Protein AF-A8FUT7-F1 (afdb_monomer_lite)

Structure (mmCIF, N/CA/C/O backbone):
data_AF-A8FUT7-F1
#
_entry.id   AF-A8FUT7-F1
#
loop_
_atom_site.group_PDB
_atom_site.id
_atom_site.type_symbol
_atom_site.label_atom_id
_atom_site.label_alt_id
_atom_site.label_comp_id
_atom_site.label_asym_id
_atom_site.label_entity_id
_atom_site.label_seq_id
_atom_site.pdbx_PDB_ins_code
_atom_site.Cartn_x
_atom_site.Cartn_y
_atom_site.Cartn_z
_atom_site.occupancy
_atom_site.B_iso_or_equiv
_atom_site.auth_seq_id
_atom_site.auth_comp_id
_atom_site.auth_asym_id
_atom_site.auth_atom_id
_atom_site.pdbx_PDB_model_num
ATOM 1 N N . MET A 1 1 ? -4.414 1.687 13.730 1.00 91.81 1 MET A N 1
ATOM 2 C CA . MET A 1 1 ? -5.092 2.901 13.208 1.00 91.81 1 MET A CA 1
ATOM 3 C C . MET A 1 1 ? -6.529 2.546 12.839 1.00 91.81 1 MET A C 1
ATOM 5 O O . MET A 1 1 ? -6.934 1.433 13.157 1.00 91.81 1 MET A O 1
ATOM 9 N N . ARG A 1 2 ? -7.298 3.437 12.197 1.00 94.38 2 ARG A N 1
ATOM 10 C CA . ARG A 1 2 ? -8.610 3.092 11.622 1.00 94.38 2 ARG A CA 1
ATOM 11 C C . ARG A 1 2 ? -8.670 3.416 10.135 1.00 94.38 2 ARG A C 1
ATOM 13 O O . ARG A 1 2 ? -8.112 4.432 9.750 1.00 94.38 2 ARG A O 1
ATOM 20 N N . ASP A 1 3 ? -9.329 2.586 9.335 1.00 94.56 3 ASP A N 1
ATOM 21 C CA . ASP A 1 3 ? -9.566 2.872 7.914 1.00 94.56 3 ASP A CA 1
ATOM 22 C C . ASP A 1 3 ? -10.625 3.981 7.712 1.00 94.56 3 ASP A C 1
ATOM 24 O O . ASP A 1 3 ? -11.169 4.529 8.679 1.00 94.56 3 ASP A O 1
ATOM 28 N N . LYS A 1 4 ? -10.965 4.297 6.454 1.00 93.56 4 LYS A N 1
ATOM 29 C CA . LYS A 1 4 ? -11.992 5.301 6.113 1.00 93.56 4 LYS A CA 1
ATOM 30 C C . LYS A 1 4 ? -13.379 5.047 6.728 1.00 93.56 4 LYS A C 1
ATOM 32 O O . LYS A 1 4 ? -14.169 5.983 6.837 1.00 93.56 4 LYS A O 1
ATOM 37 N N . ASN A 1 5 ? -13.709 3.798 7.064 1.00 94.56 5 ASN A N 1
ATOM 38 C CA . ASN A 1 5 ? -15.008 3.399 7.608 1.00 94.56 5 ASN A CA 1
ATOM 39 C C . ASN A 1 5 ? -14.994 3.381 9.144 1.00 94.56 5 ASN A C 1
ATOM 41 O O . ASN A 1 5 ? -16.035 3.195 9.776 1.00 94.56 5 ASN A O 1
ATOM 45 N N . GLY A 1 6 ? -13.828 3.615 9.750 1.00 94.50 6 GLY A N 1
ATOM 46 C CA . GLY A 1 6 ? -13.625 3.534 11.186 1.00 94.50 6 GLY A CA 1
ATOM 47 C C . GLY A 1 6 ? -13.267 2.130 11.668 1.00 94.50 6 GLY A C 1
ATOM 48 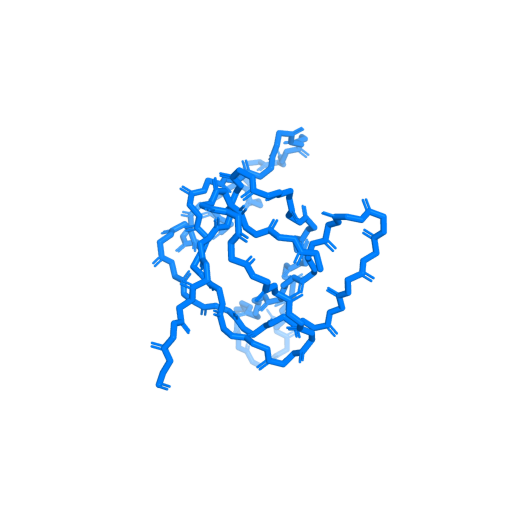O O . GLY A 1 6 ? -13.202 1.938 12.885 1.00 94.50 6 GLY A O 1
ATOM 49 N N . ASP A 1 7 ? -13.010 1.172 10.777 1.00 95.56 7 ASP A N 1
ATOM 50 C CA . ASP A 1 7 ? -12.614 -0.185 11.151 1.00 95.56 7 ASP A CA 1
ATOM 51 C C . ASP A 1 7 ? -11.173 -0.195 11.660 1.00 95.56 7 ASP A C 1
ATOM 53 O O . ASP A 1 7 ? -10.305 0.505 11.139 1.00 95.56 7 ASP A O 1
ATOM 57 N N . GLU A 1 8 ? -10.912 -0.948 12.730 1.00 95.88 8 GLU A N 1
ATOM 58 C CA . GLU A 1 8 ? -9.574 -1.023 13.317 1.00 95.88 8 GLU A CA 1
ATOM 59 C C . GLU A 1 8 ? -8.628 -1.813 12.409 1.00 95.88 8 GLU A C 1
ATOM 61 O O . GLU A 1 8 ? -8.897 -2.957 12.057 1.00 95.88 8 GLU A O 1
ATOM 66 N N . VAL A 1 9 ? -7.493 -1.196 12.077 1.00 96.12 9 VAL A N 1
ATOM 67 C CA . VAL A 1 9 ? -6.423 -1.793 11.276 1.00 96.12 9 VAL A CA 1
ATOM 68 C C . VAL A 1 9 ? -5.193 -1.994 12.153 1.00 96.12 9 VAL A C 1
ATOM 70 O O . VAL A 1 9 ? -4.698 -1.038 12.774 1.00 96.12 9 VAL A O 1
ATOM 73 N N . ILE A 1 10 ? -4.683 -3.227 12.163 1.00 96.44 10 ILE A N 1
ATOM 74 C CA . ILE A 1 10 ? -3.449 -3.632 12.848 1.00 96.44 10 ILE A CA 1
ATOM 75 C C . ILE A 1 10 ? -2.424 -4.217 11.865 1.00 96.44 10 ILE A C 1
ATOM 77 O O . ILE A 1 10 ? -2.764 -4.638 10.762 1.00 96.44 10 ILE A O 1
ATOM 81 N N . VAL A 1 11 ? -1.155 -4.271 12.276 1.00 97.19 11 VAL A N 1
ATOM 82 C CA . VAL A 1 11 ? -0.086 -4.926 11.501 1.00 97.19 11 VAL A CA 1
ATOM 83 C C . VAL A 1 11 ? -0.453 -6.385 11.206 1.00 97.19 11 VAL A C 1
ATOM 85 O O . VAL A 1 11 ? -0.978 -7.090 12.068 1.00 97.19 11 VAL A O 1
ATOM 88 N N . GLY A 1 12 ? -0.190 -6.830 9.976 1.00 96.38 12 GLY A N 1
ATOM 89 C CA . GLY A 1 12 ? -0.558 -8.156 9.478 1.00 96.38 12 GLY A CA 1
ATOM 90 C C . GLY A 1 12 ? -1.990 -8.272 8.943 1.00 96.38 12 GLY A C 1
ATOM 91 O O . GLY A 1 12 ? -2.332 -9.301 8.364 1.00 96.38 12 GLY A O 1
ATOM 92 N N . ASN A 1 13 ? -2.837 -7.247 9.098 1.00 97.12 13 ASN A N 1
ATOM 93 C CA . ASN A 1 13 ? -4.116 -7.186 8.389 1.00 97.12 13 ASN A CA 1
ATOM 94 C C . ASN A 1 13 ? -3.917 -6.994 6.888 1.00 97.12 13 ASN A C 1
ATOM 96 O O . ASN A 1 13 ? -2.865 -6.540 6.447 1.00 97.12 13 ASN A O 1
ATOM 100 N N . VAL A 1 14 ? -4.958 -7.307 6.119 1.00 97.50 14 VAL A N 1
ATOM 101 C CA . VAL A 1 14 ? -5.009 -7.028 4.686 1.00 97.50 14 VAL A CA 1
ATOM 102 C C . VAL A 1 14 ? -5.905 -5.821 4.443 1.00 97.50 14 VAL A C 1
ATOM 104 O O . VAL A 1 14 ? -7.036 -5.760 4.926 1.00 97.50 14 VAL A O 1
ATOM 107 N N . VAL A 1 15 ? -5.390 -4.859 3.686 1.00 97.56 15 VAL A N 1
ATOM 108 C CA . VAL A 1 15 ? -6.098 -3.638 3.296 1.00 97.56 15 VAL A CA 1
ATOM 109 C C . VAL A 1 15 ? -6.121 -3.510 1.782 1.00 97.56 15 VAL A C 1
ATOM 111 O O . VAL A 1 15 ? -5.188 -3.935 1.103 1.00 97.56 15 VAL A O 1
ATOM 114 N N . ARG A 1 16 ? -7.180 -2.913 1.240 1.00 98.06 16 ARG A N 1
ATOM 115 C CA . ARG A 1 16 ? -7.272 -2.548 -0.173 1.00 98.06 16 ARG A CA 1
ATOM 116 C C . ARG A 1 16 ? -6.855 -1.097 -0.362 1.00 98.06 16 ARG A C 1
ATOM 118 O O . ARG A 1 16 ? -7.414 -0.223 0.297 1.00 98.06 16 ARG A O 1
ATOM 125 N N . LEU A 1 17 ? -5.945 -0.842 -1.299 1.00 98.19 17 LEU A N 1
ATOM 126 C CA . LEU A 1 17 ? -5.570 0.517 -1.694 1.00 98.19 17 LEU A CA 1
ATOM 127 C C . LEU A 1 17 ? -6.699 1.151 -2.516 1.00 98.19 17 LEU A C 1
ATOM 129 O O . LEU A 1 17 ? -7.102 0.608 -3.542 1.00 98.19 17 LEU A O 1
ATOM 133 N N . LEU A 1 18 ? -7.218 2.296 -2.086 1.00 97.94 18 LEU A N 1
ATOM 134 C CA . LEU A 1 18 ? -8.331 2.993 -2.740 1.00 97.94 18 LEU A CA 1
ATOM 135 C C . LEU A 1 18 ? -7.866 4.101 -3.681 1.00 97.94 18 LEU A C 1
ATOM 137 O O . LEU A 1 18 ? -8.468 4.308 -4.733 1.00 97.94 18 LEU A O 1
ATOM 141 N N . GLN A 1 19 ? -6.810 4.808 -3.296 1.00 97.25 19 GLN A N 1
ATOM 142 C CA . GLN A 1 19 ? -6.203 5.894 -4.055 1.00 97.25 19 GLN A CA 1
ATOM 143 C C . GLN A 1 19 ? -4.734 6.029 -3.654 1.00 97.25 19 GLN A C 1
ATOM 145 O O . GLN A 1 19 ? -4.343 5.562 -2.590 1.00 97.25 19 GLN A O 1
ATOM 150 N N . LEU A 1 20 ? -3.925 6.643 -4.515 1.00 96.94 20 LEU A N 1
ATOM 151 C CA . LEU A 1 20 ? -2.528 6.930 -4.199 1.00 96.94 20 LEU A CA 1
ATOM 152 C C . LEU A 1 20 ? -2.431 8.118 -3.237 1.00 96.94 20 LEU A C 1
ATOM 154 O O . LEU A 1 20 ? -3.242 9.040 -3.370 1.00 96.94 20 LEU A O 1
ATOM 158 N N . PRO A 1 21 ? -1.429 8.136 -2.345 1.00 94.25 21 PRO A N 1
ATOM 159 C CA . PRO A 1 21 ? -1.164 9.306 -1.532 1.00 94.25 21 PRO A CA 1
ATOM 160 C C . PRO A 1 21 ? -0.779 10.504 -2.395 1.00 94.25 21 PRO A C 1
ATOM 162 O O . PRO A 1 21 ? -0.161 10.361 -3.455 1.00 94.25 21 PRO A O 1
ATOM 165 N N . ASP A 1 22 ? -1.156 11.697 -1.934 1.00 92.00 22 ASP A N 1
ATOM 166 C CA . ASP A 1 22 ? -0.861 12.962 -2.613 1.00 92.00 22 ASP A CA 1
ATOM 167 C C . ASP A 1 22 ? 0.613 13.347 -2.417 1.00 92.00 22 ASP A C 1
ATOM 169 O O . ASP A 1 22 ? 0.980 14.219 -1.626 1.00 92.00 22 ASP A O 1
ATOM 173 N N . VAL A 1 23 ? 1.484 12.619 -3.113 1.00 89.62 23 VAL A N 1
ATOM 174 C CA . VAL A 1 23 ? 2.930 12.823 -3.135 1.00 89.62 23 VAL A CA 1
ATOM 175 C C . VAL A 1 23 ? 3.420 12.978 -4.571 1.00 89.62 23 VAL A C 1
ATOM 177 O O . VAL A 1 23 ? 2.801 12.527 -5.536 1.00 89.62 23 VAL A O 1
ATOM 180 N N . GLY A 1 24 ? 4.555 13.653 -4.733 1.00 89.69 24 GLY A N 1
ATOM 181 C CA . GLY A 1 24 ? 5.160 13.843 -6.046 1.00 89.69 24 GLY A CA 1
ATOM 182 C C . GLY A 1 24 ? 5.796 12.553 -6.557 1.00 89.69 24 GLY A C 1
ATOM 183 O O . GLY A 1 24 ? 6.891 12.218 -6.120 1.00 89.69 24 GLY A O 1
ATOM 184 N N . TYR A 1 25 ? 5.142 11.882 -7.505 1.00 90.38 25 TYR A N 1
ATOM 185 C CA . TYR A 1 25 ? 5.709 10.757 -8.254 1.00 90.38 25 TYR A CA 1
ATOM 186 C C . TYR A 1 25 ? 6.360 11.228 -9.551 1.00 90.38 25 TYR A C 1
ATOM 188 O O . TYR A 1 25 ? 5.825 12.104 -10.244 1.00 90.38 25 TYR A O 1
ATOM 196 N N . ASP A 1 26 ? 7.467 10.602 -9.943 1.00 92.44 26 ASP A N 1
ATOM 197 C CA . ASP A 1 26 ? 7.928 10.733 -11.321 1.00 92.44 26 ASP A CA 1
ATOM 198 C C . ASP A 1 26 ? 7.055 9.914 -12.301 1.00 92.44 26 ASP A C 1
ATOM 200 O O . ASP A 1 26 ? 6.158 9.160 -11.920 1.00 92.44 26 ASP A O 1
ATOM 204 N N . LYS A 1 27 ? 7.271 10.089 -13.612 1.00 90.75 27 LYS A N 1
ATOM 205 C CA . LYS A 1 27 ? 6.448 9.428 -14.644 1.00 90.75 27 LYS A CA 1
ATOM 206 C C . LYS A 1 27 ? 6.575 7.903 -14.653 1.00 90.75 27 LYS A C 1
ATOM 208 O O . LYS A 1 27 ? 5.634 7.235 -15.082 1.00 90.75 27 LYS A O 1
ATOM 213 N N . HIS A 1 28 ? 7.738 7.375 -14.290 1.00 86.56 28 HIS A N 1
ATOM 214 C CA . HIS A 1 28 ? 7.986 5.940 -14.247 1.00 86.56 28 HIS A CA 1
ATOM 215 C C . HIS A 1 28 ? 7.352 5.343 -12.995 1.00 86.56 28 HIS A C 1
ATOM 217 O O . HIS A 1 28 ? 6.579 4.397 -13.118 1.00 86.56 28 HIS A O 1
ATOM 223 N N . GLU A 1 29 ? 7.569 5.966 -11.838 1.00 90.94 29 GLU A N 1
ATOM 224 C CA . GLU A 1 29 ? 6.956 5.553 -10.576 1.00 90.94 29 GLU A CA 1
ATOM 225 C C . GLU A 1 29 ? 5.434 5.584 -10.667 1.00 90.94 29 GLU A C 1
ATOM 227 O O . GLU A 1 29 ? 4.787 4.586 -10.366 1.00 90.94 29 GLU A O 1
ATOM 232 N N . LEU A 1 30 ? 4.855 6.686 -11.168 1.00 93.88 30 LEU A N 1
ATOM 233 C CA . LEU A 1 30 ? 3.404 6.843 -11.295 1.00 93.88 30 LEU A CA 1
ATOM 234 C C . LEU A 1 30 ? 2.781 5.715 -12.123 1.00 93.88 30 LEU A C 1
ATOM 236 O O . LEU A 1 30 ? 1.701 5.225 -11.796 1.00 93.88 30 LEU A O 1
ATOM 240 N N . LYS A 1 31 ? 3.461 5.286 -13.192 1.00 93.31 31 LYS A N 1
ATOM 241 C CA . LYS A 1 31 ? 2.997 4.174 -14.023 1.00 93.31 31 LYS A CA 1
ATOM 242 C C . LYS A 1 31 ? 2.897 2.889 -13.202 1.00 93.31 31 LYS A C 1
ATOM 244 O O . LYS A 1 31 ? 1.876 2.214 -13.295 1.00 93.31 31 LYS A O 1
ATOM 249 N N . ASP A 1 32 ? 3.903 2.581 -12.395 1.00 94.12 32 ASP A N 1
ATOM 250 C CA . ASP A 1 32 ? 3.959 1.340 -11.627 1.00 94.12 32 ASP A CA 1
ATOM 251 C C . ASP A 1 32 ? 3.008 1.380 -10.425 1.00 94.12 32 ASP A C 1
ATOM 253 O O . ASP A 1 32 ? 2.162 0.490 -10.280 1.00 94.12 32 ASP A O 1
ATOM 257 N N . VAL A 1 33 ? 3.046 2.443 -9.615 1.00 95.25 33 VAL A N 1
ATOM 258 C CA . VAL A 1 33 ? 2.187 2.562 -8.426 1.00 95.25 33 VAL A CA 1
ATOM 259 C C . VAL A 1 33 ? 0.711 2.719 -8.788 1.00 95.25 33 VAL A C 1
ATOM 261 O O . VAL A 1 33 ? -0.141 2.220 -8.061 1.00 95.25 33 VAL A O 1
ATOM 264 N N . SER A 1 34 ? 0.366 3.298 -9.946 1.00 95.75 34 SER A N 1
ATOM 265 C CA . SER A 1 34 ? -1.038 3.362 -10.390 1.00 95.75 34 SER A CA 1
ATOM 266 C C . SER A 1 34 ? -1.681 1.982 -10.555 1.00 95.75 34 SER A C 1
ATOM 268 O O . SER A 1 34 ? -2.889 1.849 -10.373 1.00 95.75 34 SER A O 1
ATOM 270 N N . THR A 1 35 ? -0.884 0.941 -10.826 1.00 96.38 35 THR A N 1
ATOM 271 C CA . THR A 1 35 ? -1.378 -0.444 -10.896 1.00 96.38 35 THR A CA 1
ATOM 272 C C . THR A 1 35 ? -1.759 -1.013 -9.532 1.00 96.38 35 THR A C 1
ATOM 274 O O . THR A 1 35 ? -2.490 -1.991 -9.475 1.00 96.38 35 THR A O 1
ATOM 277 N N . MET A 1 36 ? -1.268 -0.423 -8.437 1.00 97.06 36 MET A N 1
ATOM 278 C CA . MET A 1 36 ? -1.541 -0.873 -7.069 1.00 97.06 36 MET A CA 1
ATOM 279 C C . MET A 1 36 ? -2.958 -0.515 -6.618 1.00 97.06 36 MET A C 1
ATOM 281 O O . MET A 1 36 ? -3.487 -1.141 -5.702 1.00 97.06 36 MET A O 1
ATOM 285 N N . VAL A 1 37 ? -3.575 0.505 -7.221 1.00 97.62 37 VAL A N 1
ATOM 286 C CA . VAL A 1 37 ? -4.906 0.972 -6.822 1.00 97.62 37 VAL A CA 1
ATOM 287 C C . VAL A 1 37 ? -5.940 -0.122 -7.089 1.00 97.62 37 VAL A C 1
ATOM 289 O O . VAL A 1 3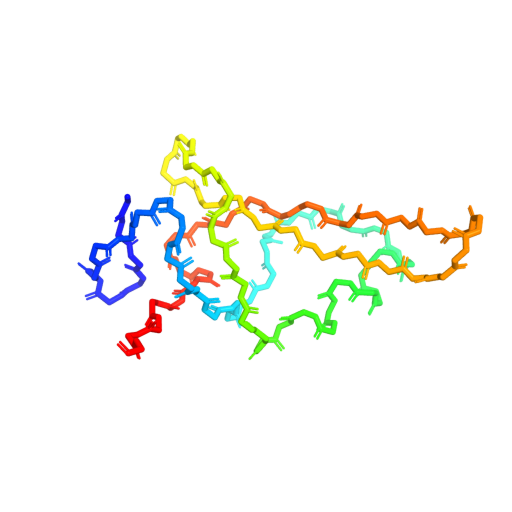7 ? -6.079 -0.618 -8.204 1.00 97.62 37 VAL A O 1
ATOM 292 N N . GLY A 1 38 ? -6.687 -0.487 -6.050 1.00 97.50 38 GLY A N 1
ATOM 293 C CA . GLY A 1 38 ? -7.664 -1.572 -6.050 1.00 97.50 38 GLY A CA 1
ATOM 294 C C . GLY A 1 38 ? -7.103 -2.933 -5.629 1.00 97.50 38 GLY A C 1
ATOM 295 O O . GLY A 1 38 ? -7.896 -3.838 -5.365 1.00 97.50 38 GLY A O 1
ATOM 296 N N . GLU A 1 39 ? -5.781 -3.089 -5.527 1.00 97.88 39 GLU A N 1
ATOM 297 C CA . GLU A 1 39 ? -5.150 -4.312 -5.020 1.00 97.88 39 GLU A CA 1
ATOM 298 C C . GLU A 1 39 ? -5.156 -4.369 -3.483 1.00 97.88 39 GLU A C 1
ATOM 300 O O . GLU A 1 39 ? -5.347 -3.359 -2.797 1.00 97.88 39 GLU A O 1
ATOM 305 N N . CYS A 1 40 ? -4.943 -5.575 -2.950 1.00 97.69 40 CYS A N 1
ATOM 306 C CA . CYS A 1 40 ? -4.880 -5.838 -1.517 1.00 97.69 40 CYS A CA 1
ATOM 307 C C . CYS A 1 40 ? -3.441 -6.083 -1.060 1.00 97.69 40 CYS A C 1
ATOM 309 O O . CYS A 1 40 ? -2.703 -6.837 -1.695 1.00 97.69 40 CYS A O 1
ATOM 311 N N . PHE A 1 41 ? -3.081 -5.508 0.083 1.00 97.88 41 PHE A N 1
ATOM 312 C CA . PHE A 1 41 ? -1.742 -5.563 0.654 1.00 97.88 41 PHE A CA 1
ATOM 313 C C . PHE A 1 41 ? -1.801 -5.890 2.138 1.00 97.88 41 PHE A C 1
ATOM 315 O O . PHE A 1 41 ? -2.715 -5.460 2.842 1.00 97.88 41 PHE A O 1
ATOM 322 N N . THR A 1 42 ? -0.808 -6.634 2.611 1.00 97.75 42 THR A N 1
ATOM 323 C CA . THR A 1 42 ? -0.596 -6.821 4.044 1.00 97.75 42 THR A CA 1
ATOM 324 C C . THR A 1 42 ? -0.003 -5.546 4.634 1.00 97.75 42 THR A C 1
ATOM 326 O O . THR A 1 42 ? 0.900 -4.953 4.049 1.00 97.75 42 THR A O 1
ATOM 329 N N . VAL A 1 43 ? -0.510 -5.131 5.792 1.00 97.69 43 VAL A N 1
ATOM 330 C CA . VAL A 1 43 ? 0.041 -4.023 6.573 1.00 97.69 43 VAL A CA 1
ATOM 331 C C . VAL A 1 43 ? 1.366 -4.461 7.187 1.00 97.69 43 VAL A C 1
ATOM 333 O O . VAL A 1 43 ? 1.381 -5.346 8.046 1.00 97.69 43 VAL A O 1
ATOM 336 N N . GLU A 1 44 ? 2.455 -3.823 6.773 1.00 97.88 44 GLU A N 1
ATOM 337 C CA . GLU A 1 44 ? 3.813 -4.126 7.242 1.00 97.88 44 GLU A CA 1
ATOM 338 C C . GLU A 1 44 ? 4.136 -3.372 8.536 1.00 97.88 44 GLU A C 1
ATOM 340 O O . GLU A 1 44 ? 4.678 -3.938 9.487 1.00 97.88 44 GLU A O 1
ATOM 345 N N . S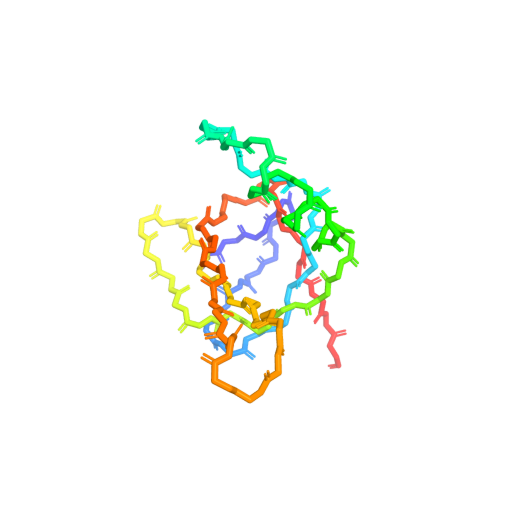ER A 1 45 ? 3.741 -2.101 8.609 1.00 98.00 45 SER A N 1
ATOM 346 C CA . SER A 1 45 ? 3.937 -1.250 9.781 1.00 98.00 45 SER A CA 1
ATOM 347 C C . SER A 1 45 ? 2.811 -0.215 9.905 1.00 98.00 45 SER A C 1
ATOM 349 O O . SER A 1 45 ? 2.028 -0.004 8.974 1.00 98.00 45 SER A O 1
ATOM 351 N N . ILE A 1 46 ? 2.683 0.393 11.090 1.00 96.94 46 ILE A N 1
ATOM 352 C CA . ILE A 1 46 ? 1.782 1.526 11.330 1.00 96.94 46 ILE A CA 1
ATOM 353 C C . ILE A 1 46 ? 2.567 2.606 12.071 1.00 96.94 46 ILE A C 1
ATOM 355 O O . ILE A 1 46 ? 2.960 2.403 13.222 1.00 96.94 46 ILE A O 1
ATOM 359 N N . GLU A 1 47 ? 2.742 3.762 11.438 1.00 93.56 47 GLU A N 1
ATOM 360 C CA . GLU A 1 47 ? 3.481 4.904 11.981 1.00 93.56 47 GLU A CA 1
ATOM 361 C C . GLU A 1 47 ? 2.683 6.190 11.779 1.00 93.56 47 GLU A C 1
ATOM 363 O O . GLU A 1 47 ? 2.176 6.433 10.693 1.00 93.56 47 GLU A O 1
ATOM 368 N N . TYR A 1 48 ? 2.565 7.026 12.817 1.00 87.19 48 TYR A N 1
ATOM 369 C CA . TYR A 1 48 ? 1.909 8.344 12.731 1.00 87.19 48 TYR A CA 1
ATOM 370 C C . TYR A 1 48 ? 0.535 8.332 12.030 1.00 87.19 48 TYR A C 1
ATOM 372 O O . TYR A 1 48 ? 0.227 9.221 11.247 1.00 87.19 48 TYR A O 1
ATOM 380 N N . GLU A 1 49 ? -0.283 7.315 12.323 1.00 88.56 49 GLU A N 1
ATOM 381 C CA . GLU A 1 49 ? -1.610 7.092 11.714 1.00 88.56 49 GLU A CA 1
ATOM 382 C C . GLU A 1 49 ? -1.605 6.732 10.221 1.00 88.56 49 GLU A C 1
ATOM 384 O O . GLU A 1 49 ? -2.666 6.686 9.606 1.00 88.56 49 GLU A O 1
ATOM 389 N N . CYS A 1 50 ? -0.440 6.395 9.671 1.00 94.44 50 CYS A N 1
ATOM 390 C CA . CYS A 1 50 ? -0.286 5.830 8.341 1.00 94.44 50 CYS A CA 1
ATOM 391 C C . CYS A 1 50 ? -0.034 4.322 8.408 1.00 94.44 50 CYS A C 1
ATOM 393 O O . CYS A 1 50 ? 0.610 3.820 9.331 1.00 94.44 50 CYS A O 1
ATOM 395 N N . VAL A 1 51 ? -0.508 3.604 7.397 1.00 97.00 51 VAL A N 1
ATOM 396 C CA . VAL A 1 51 ? -0.207 2.192 7.147 1.00 97.00 51 VAL A CA 1
ATOM 397 C C . VAL A 1 51 ? 0.886 2.090 6.094 1.00 97.00 51 VAL A C 1
ATOM 399 O O . VAL A 1 51 ? 0.771 2.681 5.025 1.00 97.00 51 VAL A O 1
ATOM 402 N N . GLU A 1 52 ? 1.927 1.313 6.367 1.00 97.81 52 GLU A N 1
ATOM 403 C CA . GLU A 1 52 ? 2.940 0.979 5.369 1.00 97.81 52 GLU A CA 1
ATOM 404 C C . GLU A 1 52 ? 2.538 -0.284 4.600 1.00 97.81 52 GLU A C 1
ATOM 406 O O . GLU A 1 52 ? 2.241 -1.325 5.198 1.00 97.81 52 GLU A O 1
ATOM 411 N N . ILE A 1 53 ? 2.569 -0.197 3.269 1.00 97.75 53 ILE A N 1
ATOM 412 C CA . ILE A 1 53 ? 2.430 -1.341 2.364 1.00 97.75 53 ILE A CA 1
ATOM 413 C C . ILE A 1 53 ? 3.592 -1.397 1.379 1.00 97.75 53 ILE A C 1
ATOM 415 O O . ILE A 1 53 ? 4.156 -0.372 0.993 1.00 97.75 53 ILE A O 1
ATOM 419 N N . ASN A 1 54 ? 3.896 -2.606 0.914 1.00 97.50 54 ASN A N 1
ATOM 420 C CA . ASN A 1 54 ? 4.991 -2.860 -0.010 1.00 97.50 54 ASN A CA 1
ATOM 421 C C . ASN A 1 54 ? 4.514 -3.660 -1.228 1.00 97.50 54 ASN A C 1
ATOM 423 O O . ASN A 1 54 ? 3.798 -4.655 -1.093 1.00 97.50 54 ASN A O 1
ATOM 427 N N . LYS A 1 55 ? 4.959 -3.267 -2.428 1.00 96.56 55 LYS A N 1
ATOM 428 C CA . LYS A 1 55 ? 4.813 -4.071 -3.649 1.00 96.56 55 LYS A CA 1
ATOM 429 C C . LYS A 1 55 ? 6.143 -4.195 -4.370 1.00 96.56 55 LYS A C 1
ATOM 431 O O . LYS A 1 55 ? 6.801 -3.206 -4.680 1.00 96.56 55 LYS A O 1
ATOM 436 N N . TRP A 1 56 ? 6.502 -5.435 -4.675 1.00 94.81 56 TRP A N 1
ATOM 437 C CA . TRP A 1 56 ? 7.694 -5.756 -5.445 1.00 94.81 56 TRP A CA 1
ATOM 438 C C . TRP A 1 56 ? 7.373 -5.817 -6.936 1.00 94.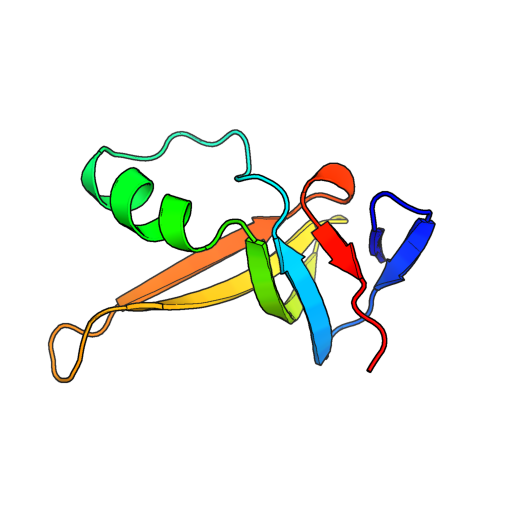81 56 TRP A C 1
ATOM 440 O O . TRP A 1 56 ? 6.419 -6.479 -7.345 1.00 94.81 56 TRP A O 1
ATOM 450 N N . PHE A 1 57 ? 8.210 -5.171 -7.735 1.00 92.69 57 PHE A N 1
ATOM 451 C CA . PHE A 1 57 ? 8.149 -5.132 -9.189 1.00 92.69 57 PHE A CA 1
ATOM 452 C C . PHE A 1 57 ? 9.421 -5.732 -9.791 1.00 92.69 57 PHE A C 1
ATOM 454 O O . PHE A 1 57 ? 10.449 -5.869 -9.122 1.00 92.69 57 PHE A O 1
ATOM 461 N N . GLY A 1 58 ? 9.338 -6.105 -11.068 1.00 89.06 58 GLY A N 1
ATOM 462 C CA . GLY A 1 58 ? 10.431 -6.762 -11.779 1.00 89.06 58 GLY A CA 1
ATOM 463 C C . GLY A 1 58 ? 10.654 -8.218 -11.353 1.00 89.06 58 GLY A C 1
ATOM 464 O O . GLY A 1 58 ? 9.888 -8.811 -10.589 1.00 89.06 58 GLY A O 1
ATOM 465 N N . SER A 1 59 ? 11.712 -8.820 -11.891 1.00 89.69 59 SER A N 1
ATOM 466 C CA . SER A 1 59 ? 12.102 -10.207 -11.619 1.00 89.69 59 SER A CA 1
ATOM 467 C C . SER A 1 59 ? 13.615 -10.368 -11.738 1.00 89.69 59 SER A C 1
ATOM 469 O O . SER A 1 59 ? 14.216 -9.753 -12.614 1.00 89.69 59 SER A O 1
ATOM 471 N N . GLY A 1 60 ? 14.219 -11.237 -10.924 1.00 88.19 60 GLY A N 1
ATOM 472 C CA . GLY A 1 60 ? 15.669 -11.460 -10.948 1.00 88.19 60 GLY A CA 1
ATOM 473 C C . GLY A 1 60 ? 16.444 -10.265 -10.392 1.00 88.19 60 GLY A C 1
ATOM 474 O O . GLY A 1 60 ? 16.088 -9.754 -9.331 1.00 88.19 60 GLY A O 1
ATOM 475 N N . ASP A 1 61 ? 17.482 -9.838 -11.110 1.00 87.81 61 ASP A N 1
ATOM 476 C CA . ASP A 1 61 ? 18.386 -8.758 -10.686 1.00 87.81 61 ASP A CA 1
ATOM 477 C C . ASP A 1 61 ? 17.748 -7.360 -10.788 1.00 87.81 61 ASP A C 1
ATOM 479 O O . ASP A 1 61 ? 18.163 -6.445 -10.083 1.00 87.81 61 ASP A O 1
ATOM 483 N N . ASP A 1 62 ? 16.683 -7.208 -11.584 1.00 88.12 62 ASP A N 1
ATOM 484 C CA . ASP A 1 62 ? 15.936 -5.952 -11.752 1.00 88.12 62 ASP A CA 1
ATOM 485 C C . ASP A 1 62 ? 14.751 -5.839 -10.775 1.00 88.12 62 ASP A C 1
ATOM 487 O O . ASP A 1 62 ? 13.753 -5.172 -11.054 1.00 88.12 62 ASP A O 1
ATOM 491 N N . LYS A 1 63 ? 14.797 -6.554 -9.646 1.00 92.75 63 LYS A N 1
ATOM 492 C CA . LYS A 1 63 ? 13.722 -6.523 -8.653 1.00 92.75 63 LYS A CA 1
ATOM 493 C C . LYS A 1 63 ? 13.823 -5.257 -7.800 1.00 92.75 63 LYS A C 1
ATOM 495 O O . LYS A 1 63 ? 14.832 -5.031 -7.138 1.00 92.75 63 LYS A O 1
ATOM 500 N N . PHE A 1 64 ? 12.746 -4.480 -7.742 1.00 92.50 64 PHE A N 1
ATOM 501 C CA . PHE A 1 64 ? 12.638 -3.283 -6.902 1.00 92.50 64 PHE A CA 1
ATOM 502 C C . PHE A 1 64 ? 11.327 -3.279 -6.108 1.00 92.50 64 PHE A C 1
ATOM 504 O O . PHE A 1 64 ? 10.420 -4.060 -6.395 1.00 92.50 64 PHE A O 1
ATOM 511 N N . CYS A 1 65 ? 11.240 -2.446 -5.070 1.00 94.75 65 CYS A N 1
ATOM 512 C CA . CYS A 1 65 ? 10.069 -2.339 -4.199 1.00 94.75 65 CYS A CA 1
ATOM 513 C C . CYS A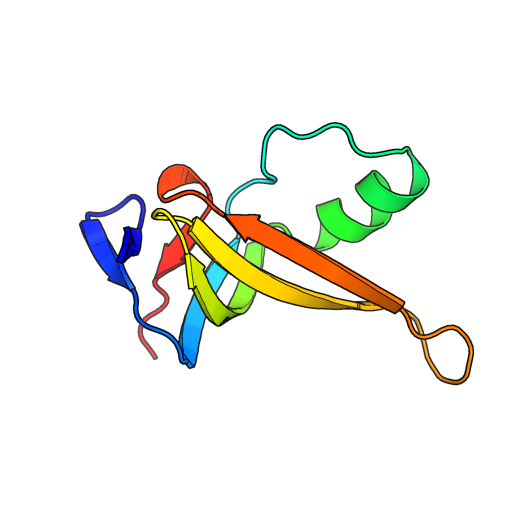 1 65 ? 9.564 -0.901 -4.174 1.00 94.75 65 CYS A C 1
ATOM 515 O O . CYS A 1 65 ? 10.360 0.019 -3.998 1.00 94.75 65 CYS A O 1
ATOM 517 N N . HIS A 1 66 ? 8.250 -0.729 -4.290 1.00 95.75 66 HIS A N 1
ATOM 518 C CA . HIS A 1 66 ? 7.585 0.507 -3.903 1.00 95.75 66 HIS A CA 1
ATOM 519 C C . HIS A 1 66 ? 6.981 0.342 -2.513 1.00 95.75 66 HIS A C 1
ATOM 521 O O . HIS A 1 66 ? 6.237 -0.610 -2.266 1.00 95.75 66 HIS A O 1
ATOM 527 N N . THR A 1 67 ? 7.307 1.289 -1.638 1.00 96.19 67 THR A N 1
ATOM 528 C CA . THR A 1 67 ? 6.742 1.433 -0.296 1.00 96.19 67 THR A CA 1
ATOM 529 C C . THR A 1 67 ? 5.809 2.631 -0.305 1.00 96.19 67 THR A C 1
ATOM 531 O O . THR A 1 67 ? 6.225 3.724 -0.694 1.00 96.19 67 THR A O 1
ATOM 534 N N . LEU A 1 68 ? 4.556 2.432 0.100 1.00 96.81 68 LEU A N 1
ATOM 535 C CA . LEU A 1 68 ? 3.587 3.514 0.269 1.00 96.81 68 LEU A CA 1
ATOM 536 C C . LEU A 1 68 ? 3.194 3.618 1.741 1.00 96.81 68 LEU A C 1
ATOM 538 O O . LEU A 1 68 ? 2.959 2.601 2.390 1.00 96.81 68 LEU A O 1
ATOM 542 N N . PHE A 1 69 ? 3.093 4.853 2.227 1.00 96.56 69 PHE A N 1
ATOM 543 C CA . PHE A 1 69 ? 2.549 5.189 3.540 1.00 96.56 69 PHE A CA 1
ATOM 544 C C . PHE A 1 69 ? 1.173 5.794 3.329 1.00 96.56 69 PHE A C 1
ATOM 546 O O . PHE A 1 69 ? 1.057 6.790 2.616 1.00 96.56 69 PHE A O 1
ATOM 553 N N . LEU A 1 70 ? 0.159 5.151 3.898 1.00 97.19 70 LEU A N 1
ATOM 554 C CA . LEU A 1 70 ? -1.225 5.381 3.527 1.00 97.19 70 LEU A CA 1
ATOM 555 C C . LEU A 1 70 ? -2.063 5.915 4.679 1.00 97.19 70 LEU A C 1
ATOM 557 O O . LEU A 1 70 ? -2.099 5.306 5.750 1.00 97.19 70 LEU A O 1
ATOM 561 N N . TRP A 1 71 ? -2.780 7.002 4.427 1.00 96.69 71 TRP A N 1
ATOM 562 C CA . TRP A 1 71 ? -3.737 7.609 5.351 1.00 96.69 71 TRP A CA 1
ATOM 563 C C . TRP A 1 71 ? -5.071 6.841 5.390 1.00 96.69 71 TRP A C 1
ATOM 565 O O . TRP A 1 71 ? -5.356 6.046 4.487 1.00 96.69 71 TRP A O 1
ATOM 575 N N . PRO A 1 72 ? -5.925 7.056 6.416 1.00 96.38 72 PRO A N 1
ATOM 576 C CA . PRO A 1 72 ? -7.206 6.356 6.551 1.00 96.38 72 PRO A CA 1
ATOM 577 C C . PRO A 1 72 ? -8.068 6.360 5.283 1.00 96.38 72 PRO A C 1
ATOM 579 O O . PRO A 1 72 ? -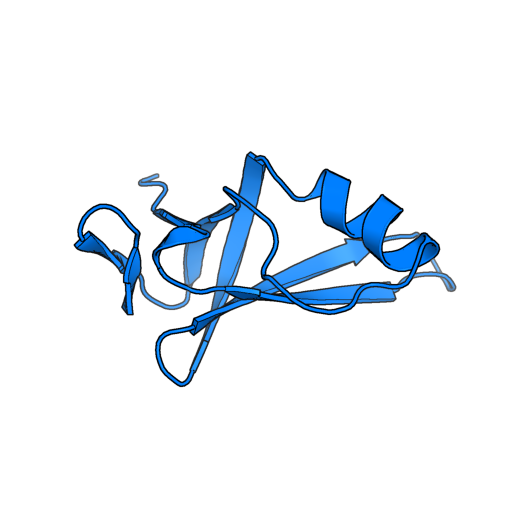8.646 5.336 4.926 1.00 96.38 72 PRO A O 1
ATOM 582 N N . GLU A 1 73 ? -8.147 7.496 4.592 1.00 96.31 73 GLU A N 1
ATOM 583 C CA . GLU A 1 73 ? -8.947 7.700 3.382 1.00 96.31 73 GLU A CA 1
ATOM 584 C C . GLU A 1 73 ? -8.432 6.928 2.159 1.00 96.31 73 GLU A C 1
ATOM 586 O O . GLU A 1 73 ? -9.158 6.760 1.177 1.00 96.31 73 GLU A O 1
ATOM 591 N N . GLU A 1 74 ? -7.196 6.440 2.214 1.00 97.69 74 GLU A N 1
ATOM 592 C CA . GLU A 1 74 ? -6.509 5.767 1.113 1.00 97.69 74 GLU A CA 1
ATOM 593 C C . GLU A 1 74 ? -6.650 4.247 1.189 1.00 97.69 74 GLU A C 1
ATOM 595 O O . GLU A 1 74 ? -6.328 3.551 0.225 1.00 97.69 74 GLU A O 1
ATOM 600 N N . ILE A 1 75 ? -7.183 3.723 2.296 1.00 97.31 75 ILE A N 1
ATOM 601 C CA . ILE A 1 75 ? -7.319 2.289 2.539 1.00 97.31 75 ILE A CA 1
ATOM 602 C C . ILE A 1 75 ? -8.736 1.880 2.935 1.00 97.31 75 ILE A C 1
ATOM 604 O O . ILE A 1 75 ? -9.536 2.652 3.461 1.00 97.31 75 ILE A O 1
ATOM 608 N N . GLU A 1 76 ? -9.034 0.609 2.699 1.00 97.88 76 GLU A N 1
ATOM 609 C CA . GLU A 1 76 ? -10.196 -0.083 3.249 1.00 97.88 76 GLU A CA 1
ATOM 610 C C . GLU A 1 76 ? -9.747 -1.408 3.857 1.00 97.88 76 GLU A C 1
ATOM 612 O O . GLU A 1 76 ? -9.040 -2.177 3.201 1.00 97.88 76 GLU A O 1
ATOM 617 N N . PHE A 1 77 ? -10.148 -1.686 5.096 1.00 96.81 77 PHE A N 1
ATOM 618 C CA . PHE A 1 77 ? -9.876 -2.973 5.722 1.00 96.81 77 PHE A CA 1
ATOM 619 C C . PHE A 1 77 ? -10.655 -4.094 5.024 1.00 96.81 77 PHE A C 1
ATOM 621 O O . PHE A 1 77 ? -11.854 -3.982 4.767 1.00 96.81 77 PHE A O 1
ATOM 628 N N . VAL A 1 78 ? -9.973 -5.202 4.726 1.00 94.94 78 VAL A N 1
ATOM 629 C CA . VAL A 1 78 ? -10.580 -6.384 4.112 1.00 94.94 78 VAL A CA 1
ATOM 630 C C . VAL A 1 78 ? -10.615 -7.504 5.144 1.00 94.94 78 VAL A C 1
ATOM 632 O O . VAL A 1 78 ? -9.599 -8.137 5.428 1.00 94.94 78 VAL A O 1
ATOM 635 N N . SER A 1 79 ? -11.801 -7.761 5.698 1.00 80.62 79 SER A N 1
ATOM 636 C CA . SER A 1 79 ? -12.025 -8.929 6.552 1.00 80.62 79 SER A CA 1
ATOM 637 C C . SER A 1 79 ? -11.914 -10.205 5.716 1.00 80.62 79 SER A C 1
ATOM 639 O O . SER A 1 79 ? -12.592 -10.334 4.694 1.00 80.62 79 SER A O 1
ATOM 641 N N . ILE A 1 80 ? -11.089 -11.147 6.173 1.00 63.72 80 ILE A N 1
ATOM 642 C CA . ILE A 1 80 ? -10.926 -12.489 5.592 1.00 63.72 80 ILE A CA 1
ATOM 643 C C . ILE A 1 80 ? -11.614 -13.507 6.496 1.00 63.72 80 ILE A C 1
ATOM 645 O O . ILE A 1 80 ? -11.469 -13.369 7.732 1.00 63.72 80 ILE A O 1
#

Organism: Shewanella sediminis (strain HAW-EB3) (NCBI:txid425104)

pLDDT: mean 94.28, std 4.88, range [63.72, 98.19]

Foldseek 3Di:
DAAPVRHDDDAQFKKAFADAPPDDDDPVRCVVVVVSHRPIFGFHDADPQWTWGKDWDDDDPPIDIDIGTHHRHRIDTDDD

Radius of gyration: 12.64 Å; chains: 1; bounding box: 33×26×28 Å

Sequence (80 aa):
MRDKNGDEVIVGNVVRLLQLPDVGYDKHELKDVSTMVGECFTVESIEYECVEINKWFGSGDDKFCHTLFLWPEEIEFVSI

Secondary structure (DSSP, 8-state):
-B-TTS-B--TT-EEEE-S--S----HHHHHHHHTTTT-EEE--EEETTEEEEEEEESSGGG-EEEEEEE-GGGEEE---